Protein AF-A0A0F9JDG8-F1 (afdb_monomer_lite)

Structure (mmCIF, N/CA/C/O backbone):
data_AF-A0A0F9JDG8-F1
#
_entry.id   AF-A0A0F9JDG8-F1
#
loop_
_atom_site.group_PDB
_atom_site.id
_atom_site.type_symbol
_atom_site.label_atom_id
_atom_site.label_alt_id
_atom_site.label_comp_id
_atom_site.label_asym_id
_atom_site.label_entity_id
_atom_site.label_seq_id
_atom_site.pdbx_PDB_ins_code
_atom_site.Cartn_x
_atom_site.Cartn_y
_atom_site.Cartn_z
_atom_site.occupancy
_atom_site.B_iso_or_equiv
_atom_site.auth_seq_id
_atom_site.auth_comp_id
_atom_site.auth_asym_id
_atom_site.auth_atom_id
_atom_site.pdbx_PDB_model_num
ATOM 1 N N . LEU A 1 1 ? 55.319 7.048 -6.635 1.00 38.72 1 LEU A N 1
ATOM 2 C CA . LEU A 1 1 ? 54.615 8.260 -7.109 1.00 38.72 1 LEU A CA 1
ATOM 3 C C . LEU A 1 1 ? 54.621 8.248 -8.635 1.00 38.72 1 LEU A C 1
ATOM 5 O O . LEU A 1 1 ? 55.682 8.456 -9.208 1.00 38.72 1 LEU A O 1
ATOM 9 N N . ASN A 1 2 ? 53.484 7.970 -9.278 1.00 45.09 2 ASN A N 1
ATOM 10 C CA . ASN A 1 2 ? 53.352 8.078 -10.736 1.00 45.09 2 ASN A CA 1
ATOM 11 C C . ASN A 1 2 ? 53.061 9.536 -11.097 1.00 45.09 2 ASN A C 1
ATOM 13 O O . ASN A 1 2 ? 52.032 10.076 -10.696 1.00 45.09 2 ASN A O 1
ATOM 17 N N . LYS A 1 3 ? 53.992 10.179 -11.806 1.00 51.56 3 LYS A N 1
ATOM 18 C CA . LYS A 1 3 ? 53.811 11.526 -12.355 1.00 51.56 3 LYS A CA 1
ATOM 19 C C . LYS A 1 3 ? 52.981 11.417 -13.634 1.00 51.56 3 LYS A C 1
ATOM 21 O O . LYS A 1 3 ? 53.266 10.579 -14.481 1.00 51.56 3 LYS A O 1
ATOM 26 N N . ILE A 1 4 ? 51.934 12.229 -13.733 1.00 58.69 4 ILE A N 1
ATOM 27 C CA . ILE A 1 4 ? 51.092 12.342 -14.922 1.00 58.69 4 ILE A CA 1
ATOM 28 C C . ILE A 1 4 ? 51.803 13.313 -15.871 1.00 58.69 4 ILE A C 1
ATOM 30 O O . ILE A 1 4 ? 51.841 14.511 -15.595 1.00 58.69 4 ILE A O 1
ATOM 34 N N . ASP A 1 5 ? 52.378 12.802 -16.959 1.00 56.59 5 ASP A N 1
ATOM 35 C CA . ASP A 1 5 ? 52.908 13.624 -18.052 1.00 56.59 5 ASP A CA 1
ATOM 36 C C . ASP A 1 5 ? 51.741 14.158 -18.895 1.00 56.59 5 ASP A C 1
ATOM 38 O O . ASP A 1 5 ? 51.275 13.519 -19.836 1.00 56.59 5 ASP A O 1
ATOM 42 N N . LEU A 1 6 ? 51.237 15.340 -18.539 1.00 55.78 6 LEU A N 1
ATOM 43 C CA . LEU A 1 6 ? 50.350 16.125 -19.399 1.00 55.78 6 LEU A CA 1
ATOM 44 C C . LEU A 1 6 ? 51.221 17.052 -20.245 1.00 55.78 6 LEU A C 1
ATOM 46 O O . LEU A 1 6 ? 51.657 18.110 -19.790 1.00 55.78 6 LEU A O 1
ATOM 50 N N . SER A 1 7 ? 51.506 16.636 -21.477 1.00 57.00 7 SER A N 1
ATOM 51 C CA . SER A 1 7 ? 52.213 17.482 -22.434 1.00 57.00 7 SER A CA 1
ATOM 52 C C . SER A 1 7 ? 51.282 18.596 -22.966 1.00 57.00 7 SER A C 1
ATOM 54 O O . SER A 1 7 ? 50.085 18.365 -23.152 1.00 57.00 7 SER A O 1
ATOM 56 N N . PRO A 1 8 ? 51.780 19.824 -23.228 1.00 55.75 8 PRO A N 1
ATOM 57 C CA . PRO A 1 8 ? 50.929 21.005 -23.465 1.00 55.75 8 PRO A CA 1
ATOM 58 C C . PRO A 1 8 ? 50.135 21.005 -24.784 1.00 55.75 8 PRO A C 1
ATOM 60 O O . PRO A 1 8 ? 49.368 21.930 -25.045 1.00 55.75 8 PRO A O 1
ATOM 63 N N . ILE A 1 9 ? 50.341 20.006 -25.645 1.00 55.56 9 ILE A N 1
ATOM 64 C CA . ILE A 1 9 ? 49.844 19.984 -27.028 1.00 55.56 9 ILE A CA 1
ATOM 65 C C . ILE A 1 9 ? 48.376 19.537 -27.102 1.00 55.56 9 ILE A C 1
ATOM 67 O O . ILE A 1 9 ? 47.615 20.070 -27.908 1.00 55.56 9 ILE A O 1
ATOM 71 N N . GLU A 1 10 ? 47.924 18.664 -26.198 1.00 57.56 10 GLU A N 1
ATOM 72 C CA . GLU A 1 10 ? 46.579 18.069 -26.279 1.00 57.56 10 GLU A CA 1
ATOM 73 C C . GLU A 1 10 ? 45.428 19.047 -25.987 1.00 57.56 10 GLU A C 1
ATOM 75 O O . GLU A 1 10 ? 44.275 18.783 -26.334 1.00 57.56 10 GLU A O 1
ATOM 80 N N . ILE A 1 11 ? 45.709 20.183 -25.342 1.00 59.09 11 ILE A N 1
ATOM 81 C CA . ILE A 1 11 ? 44.679 21.178 -25.007 1.00 59.09 11 ILE A CA 1
ATOM 82 C C . ILE A 1 11 ? 44.274 21.969 -26.256 1.00 59.09 11 ILE A C 1
ATOM 84 O O . ILE A 1 11 ? 43.098 22.286 -26.437 1.00 59.09 11 ILE A O 1
ATOM 88 N N . ARG A 1 12 ? 45.231 22.266 -27.144 1.00 58.97 12 ARG A N 1
ATOM 89 C CA . ARG A 1 12 ? 44.990 23.104 -28.326 1.00 58.97 12 ARG A CA 1
ATOM 90 C C . ARG A 1 12 ? 44.107 22.394 -29.349 1.00 58.97 12 ARG A C 1
ATOM 92 O O . ARG A 1 12 ? 43.178 23.007 -29.870 1.00 58.97 12 ARG A O 1
ATOM 99 N N . ASP A 1 13 ? 44.333 21.098 -29.545 1.00 59.88 13 ASP A N 1
ATOM 100 C CA . ASP A 1 13 ? 43.517 20.280 -30.442 1.00 59.88 13 ASP A CA 1
ATOM 101 C C . ASP A 1 13 ? 42.098 20.096 -29.897 1.00 59.88 13 ASP A C 1
ATOM 103 O O . ASP A 1 13 ? 41.136 20.163 -30.655 1.00 59.88 13 ASP A O 1
ATOM 107 N N . LYS A 1 14 ? 41.927 19.969 -28.573 1.00 57.75 14 LYS A N 1
ATOM 108 C CA . LYS A 1 14 ? 40.595 19.872 -27.949 1.00 57.75 14 LYS A CA 1
ATOM 109 C C . LYS A 1 14 ? 39.793 21.176 -28.024 1.00 57.75 14 LYS A C 1
ATOM 111 O O . LYS A 1 14 ? 38.569 21.112 -28.096 1.00 57.75 14 LYS A O 1
ATOM 116 N N . LEU A 1 15 ? 40.447 22.342 -28.051 1.00 59.31 15 LEU A N 1
ATOM 117 C CA . LEU A 1 15 ? 39.780 23.648 -28.182 1.00 59.31 15 LEU A CA 1
ATOM 118 C C . LEU A 1 15 ? 39.191 23.892 -29.584 1.00 59.31 15 LEU A C 1
ATOM 120 O O . LEU A 1 15 ? 38.186 24.589 -29.697 1.00 59.31 15 LEU A O 1
ATOM 124 N N . LEU A 1 16 ? 39.780 23.314 -30.638 1.00 61.16 16 LEU A N 1
ATOM 125 C CA . LEU A 1 16 ? 39.307 23.456 -32.026 1.00 61.16 16 LEU A CA 1
ATOM 126 C C . LEU A 1 16 ? 37.937 22.806 -32.272 1.00 61.16 16 LEU A C 1
ATOM 128 O O . LEU A 1 16 ? 37.205 23.249 -33.154 1.00 61.16 16 LEU A O 1
ATOM 132 N N . TYR A 1 17 ? 37.581 21.790 -31.484 1.00 59.59 17 TYR A N 1
ATOM 133 C CA . TYR A 1 17 ? 36.346 21.017 -31.651 1.00 59.59 17 TYR A CA 1
ATOM 134 C C . TYR A 1 17 ? 35.259 21.354 -30.620 1.00 59.59 17 TYR A C 1
ATOM 136 O O . TYR A 1 17 ? 34.248 20.653 -30.549 1.00 59.59 17 TYR A O 1
ATOM 144 N N . LEU A 1 18 ? 35.434 22.406 -29.812 1.00 61.00 18 LEU A N 1
ATOM 145 C CA . LEU A 1 18 ? 34.397 22.828 -28.871 1.00 61.00 18 LEU A CA 1
ATOM 146 C C . LEU A 1 18 ? 33.305 23.637 -29.593 1.00 61.00 18 LEU A C 1
ATOM 148 O O . LEU A 1 18 ? 33.616 24.628 -30.258 1.00 61.00 18 LEU A O 1
ATOM 152 N N . PRO A 1 19 ? 32.021 23.264 -29.449 1.00 59.22 19 PRO A N 1
ATOM 153 C CA . PRO A 1 19 ? 30.923 24.042 -30.006 1.00 59.22 19 PRO A CA 1
ATOM 154 C C . PRO A 1 19 ? 30.861 25.419 -29.331 1.00 59.22 19 PRO A C 1
ATOM 156 O O . PRO A 1 19 ? 30.968 25.538 -28.108 1.00 59.22 19 PRO A O 1
ATOM 159 N N . LYS A 1 20 ? 30.697 26.481 -30.128 1.00 61.81 20 LYS A N 1
ATOM 160 C CA . LYS A 1 20 ? 30.589 27.851 -29.613 1.00 61.81 20 LYS A CA 1
ATOM 161 C C . LYS A 1 20 ? 29.296 27.988 -28.808 1.00 61.81 20 LYS A C 1
ATOM 163 O O . LYS A 1 20 ? 28.212 27.742 -29.323 1.00 61.81 20 LYS A O 1
ATOM 168 N N . LEU A 1 21 ? 29.405 28.459 -27.567 1.00 57.78 21 LEU A N 1
ATOM 169 C CA . LEU A 1 21 ? 28.283 28.648 -26.632 1.00 57.78 21 LEU A CA 1
ATOM 170 C C . LEU A 1 21 ? 27.231 29.687 -27.088 1.00 57.78 21 LEU A C 1
ATOM 172 O O . LEU A 1 21 ? 26.260 29.925 -26.378 1.00 57.78 21 LEU A O 1
ATOM 176 N N . THR A 1 22 ? 27.420 30.330 -28.243 1.00 52.59 22 THR A N 1
ATOM 177 C CA . THR A 1 22 ? 26.582 31.428 -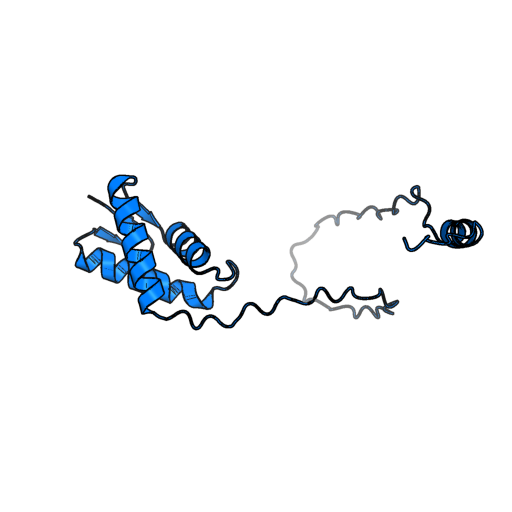28.749 1.00 52.59 22 THR A CA 1
ATOM 178 C C . THR A 1 22 ? 25.582 31.019 -29.831 1.00 52.59 22 THR A C 1
ATOM 180 O O . THR A 1 22 ? 24.842 31.876 -30.311 1.00 52.59 22 THR A O 1
ATOM 183 N N . GLU A 1 23 ? 25.527 29.751 -30.240 1.00 57.62 23 GLU A N 1
ATOM 184 C CA . GLU A 1 23 ? 24.499 29.293 -31.183 1.00 57.62 23 GLU A CA 1
ATOM 185 C C . GLU A 1 23 ? 23.175 29.070 -30.448 1.00 57.62 23 GLU A C 1
ATOM 187 O O . GLU A 1 23 ? 22.841 27.975 -30.001 1.00 57.62 23 GLU A O 1
ATOM 192 N N . ILE A 1 24 ? 22.419 30.157 -30.292 1.00 59.06 24 ILE A N 1
ATOM 193 C CA . ILE A 1 24 ? 21.026 30.100 -29.856 1.00 59.06 24 ILE A CA 1
ATOM 194 C C . ILE A 1 24 ? 20.252 29.417 -30.992 1.00 59.06 24 ILE A C 1
ATOM 196 O O . ILE A 1 24 ? 20.218 29.964 -32.100 1.00 59.06 24 ILE A O 1
ATOM 200 N N . PRO A 1 25 ? 19.642 28.239 -30.772 1.00 52.53 25 PRO A N 1
ATOM 201 C CA . PRO A 1 25 ? 18.875 27.582 -31.816 1.00 52.53 25 PRO A CA 1
ATOM 202 C C . PRO A 1 25 ? 17.745 28.515 -32.253 1.00 52.53 25 PRO A C 1
ATOM 204 O O . PRO A 1 25 ? 16.952 28.983 -31.433 1.00 52.53 25 PRO A O 1
ATOM 207 N N . ILE A 1 26 ? 17.682 28.810 -33.553 1.00 58.06 26 ILE A N 1
ATOM 208 C CA . ILE A 1 26 ? 16.582 29.568 -34.146 1.00 58.06 26 ILE A CA 1
ATOM 209 C C . ILE A 1 26 ? 15.341 28.685 -34.031 1.00 58.06 26 ILE A C 1
ATOM 211 O O . ILE A 1 26 ? 15.137 27.772 -34.828 1.00 58.06 26 ILE A O 1
ATOM 215 N N . ILE A 1 27 ? 14.529 28.932 -33.005 1.00 57.41 27 ILE A N 1
ATOM 216 C CA . ILE A 1 27 ? 13.227 28.291 -32.833 1.00 57.41 27 ILE A CA 1
ATOM 217 C C . ILE A 1 27 ? 12.330 28.844 -33.950 1.00 57.41 27 ILE A C 1
ATOM 219 O O . ILE A 1 27 ? 12.054 30.050 -33.957 1.00 57.41 27 ILE A O 1
ATOM 223 N N . PRO A 1 28 ? 11.882 28.032 -34.924 1.00 55.66 28 PRO A N 1
ATOM 224 C CA . PRO A 1 28 ? 10.972 28.525 -35.944 1.00 55.66 28 PRO A CA 1
ATOM 225 C C . PRO A 1 28 ? 9.671 28.953 -35.260 1.00 55.66 28 PRO A C 1
ATOM 227 O O . PRO A 1 28 ? 9.054 28.169 -34.539 1.00 55.66 28 PRO A O 1
ATOM 230 N N . LYS A 1 29 ? 9.257 30.211 -35.464 1.00 53.47 29 LYS A N 1
ATOM 231 C CA . LYS A 1 29 ? 7.957 30.704 -34.994 1.00 53.47 29 LYS A CA 1
ATOM 232 C C . LYS A 1 29 ? 6.868 29.835 -35.617 1.00 53.47 29 LYS A C 1
ATOM 234 O O . LYS A 1 29 ? 6.604 29.929 -36.816 1.00 53.47 29 LYS A O 1
ATOM 239 N N . THR A 1 30 ? 6.242 28.992 -34.808 1.00 53.53 30 THR A N 1
ATOM 240 C CA . THR A 1 30 ? 5.043 28.252 -35.182 1.00 53.53 30 THR A CA 1
ATOM 241 C C . THR A 1 30 ? 3.955 29.265 -35.517 1.00 53.53 30 THR A C 1
ATOM 243 O O . THR A 1 30 ? 3.479 30.000 -34.654 1.00 53.53 30 THR A O 1
ATOM 246 N N . LYS A 1 31 ? 3.565 29.345 -36.794 1.00 57.06 31 LYS A N 1
ATOM 247 C CA . LYS A 1 31 ? 2.318 30.017 -37.164 1.00 57.06 31 LYS A CA 1
ATOM 248 C C . LYS A 1 31 ? 1.194 29.217 -36.513 1.00 57.06 31 LYS A C 1
ATOM 250 O O . LYS A 1 31 ? 0.989 28.060 -36.871 1.00 57.06 31 LYS A O 1
ATOM 255 N N . HIS A 1 32 ? 0.515 29.803 -35.532 1.00 49.78 32 HIS A N 1
ATOM 256 C CA . HIS A 1 32 ? -0.697 29.209 -34.983 1.00 49.78 32 HIS A CA 1
ATOM 257 C C . HIS A 1 32 ? -1.706 29.037 -36.127 1.00 49.78 32 HIS A C 1
ATOM 259 O O . HIS A 1 32 ? -1.970 30.017 -36.832 1.00 49.78 32 HIS A O 1
ATOM 265 N N . PRO A 1 33 ? -2.241 27.829 -36.364 1.00 50.06 33 PRO A N 1
ATOM 266 C CA . PRO A 1 33 ? -3.287 27.664 -37.355 1.00 50.06 33 PRO A CA 1
ATOM 267 C C . PRO A 1 33 ? -4.543 28.372 -36.845 1.00 50.06 33 PRO A C 1
ATOM 269 O O . PRO A 1 33 ? -4.979 28.161 -35.713 1.00 50.06 33 PRO A O 1
ATOM 272 N N . VAL A 1 34 ? -5.108 29.240 -37.680 1.00 49.19 34 VAL A N 1
ATOM 273 C CA . VAL A 1 34 ? -6.445 29.787 -37.458 1.00 49.19 34 VAL A CA 1
ATOM 274 C C . VAL A 1 34 ? -7.410 28.619 -37.646 1.00 49.19 34 VAL A C 1
ATOM 276 O O . VAL A 1 34 ? -7.489 28.056 -38.734 1.00 49.19 34 VAL A O 1
ATOM 279 N N . ILE A 1 35 ? -8.080 28.203 -36.571 1.00 53.59 35 ILE A N 1
ATOM 280 C CA . ILE A 1 35 ? -9.086 27.140 -36.624 1.00 53.59 35 ILE A CA 1
ATOM 281 C C . ILE A 1 35 ? -10.344 27.749 -37.240 1.00 53.59 35 ILE A C 1
ATOM 283 O O . ILE A 1 35 ? -11.162 28.350 -36.547 1.00 53.59 35 ILE A O 1
ATOM 287 N N . THR A 1 36 ? -10.475 27.618 -38.552 1.00 47.84 36 THR A N 1
ATOM 288 C CA . THR A 1 36 ? -11.746 27.774 -39.256 1.00 47.84 36 THR A CA 1
ATOM 289 C C . THR A 1 36 ? -12.142 26.403 -39.775 1.00 47.84 36 THR A C 1
ATOM 291 O O . THR A 1 36 ? -11.374 25.775 -40.498 1.00 47.84 36 THR A O 1
ATOM 294 N N . ASP A 1 37 ? -13.339 25.989 -39.371 1.00 47.22 37 ASP A N 1
ATOM 295 C CA . ASP A 1 37 ? -14.119 24.841 -39.840 1.00 47.22 37 ASP A CA 1
ATOM 296 C C . ASP A 1 37 ? -13.980 23.512 -39.073 1.00 47.22 37 ASP A C 1
ATOM 298 O O . ASP A 1 37 ? -12.948 22.844 -39.021 1.00 47.22 37 ASP A O 1
ATOM 302 N N . TYR A 1 38 ? -15.118 23.119 -38.487 1.00 50.09 38 TYR A N 1
ATOM 303 C CA . TYR A 1 38 ? -15.404 21.792 -37.953 1.00 50.09 38 TYR A CA 1
ATOM 304 C C . TYR A 1 38 ? -15.656 20.833 -39.123 1.00 50.09 38 TYR A C 1
ATOM 306 O O . TYR A 1 38 ? -16.756 20.772 -39.667 1.00 50.09 38 TYR A O 1
ATOM 314 N N . GLY A 1 39 ? -14.641 20.060 -39.496 1.00 42.19 39 GLY A N 1
ATOM 315 C CA . GLY A 1 39 ? -14.764 19.007 -40.501 1.00 42.19 39 GLY A CA 1
ATOM 316 C C . GLY A 1 39 ? -13.665 17.971 -40.320 1.00 42.19 39 GLY A C 1
ATOM 317 O O . GLY A 1 39 ? -12.499 18.243 -40.584 1.00 42.19 39 GLY A O 1
ATOM 318 N N . GLY A 1 40 ? -14.024 16.789 -39.817 1.00 51.12 40 GLY A N 1
ATOM 319 C CA . GLY A 1 40 ? -13.080 15.693 -39.613 1.00 51.12 40 GLY A CA 1
ATOM 320 C C . GLY A 1 40 ? -12.507 15.185 -40.934 1.00 51.12 40 GLY A C 1
ATOM 321 O O . GLY A 1 40 ? -13.260 14.916 -41.867 1.00 51.12 40 GLY A O 1
ATOM 322 N N . ILE A 1 41 ? -11.185 15.005 -41.001 1.00 48.03 41 ILE A N 1
ATOM 323 C CA . ILE A 1 41 ? -10.523 14.324 -42.118 1.00 48.03 41 ILE A CA 1
ATOM 324 C C . ILE A 1 41 ? -9.380 13.453 -41.582 1.00 48.03 41 ILE A C 1
ATOM 326 O O . ILE A 1 41 ? -8.605 13.847 -40.713 1.00 48.03 41 ILE A O 1
ATOM 330 N N . LYS A 1 42 ? -9.362 12.222 -42.096 1.00 47.81 42 LYS A N 1
ATOM 331 C CA . LYS A 1 42 ? -8.442 11.114 -41.829 1.00 47.81 42 LYS A CA 1
ATOM 332 C C . LYS A 1 42 ? -6.982 11.576 -41.872 1.00 47.81 42 LYS A C 1
ATOM 334 O O . LYS A 1 42 ? -6.576 12.251 -42.810 1.00 47.81 42 LYS A O 1
ATOM 339 N N . GLY A 1 43 ? -6.202 11.164 -40.873 1.00 42.91 43 GLY A N 1
ATOM 340 C CA . GLY A 1 43 ? -4.774 11.453 -40.790 1.00 42.91 43 GLY A CA 1
ATOM 341 C C . GLY A 1 43 ? -3.989 10.791 -41.922 1.00 42.91 43 GLY A C 1
ATOM 342 O O . GLY A 1 43 ? -3.723 9.591 -41.882 1.00 42.91 43 GLY A O 1
ATOM 343 N N . GLU A 1 44 ? -3.589 11.584 -42.911 1.00 43.78 44 GLU A N 1
ATOM 344 C CA . GLU A 1 44 ? -2.475 11.259 -43.796 1.00 43.78 44 GLU A CA 1
ATOM 345 C C . GLU A 1 44 ? -1.173 11.380 -42.998 1.00 43.78 44 GLU A C 1
ATOM 347 O O . GLU A 1 44 ? -0.809 12.445 -42.501 1.00 43.78 44 GLU A O 1
ATOM 352 N N . THR A 1 45 ? -0.477 10.258 -42.831 1.00 48.88 45 THR A N 1
ATOM 353 C CA . THR A 1 45 ? 0.846 10.221 -42.208 1.00 48.88 45 THR A CA 1
ATOM 354 C C . THR A 1 45 ? 1.901 10.484 -43.273 1.00 48.88 45 THR A C 1
ATOM 356 O O . THR A 1 45 ? 2.261 9.609 -44.061 1.00 48.88 45 THR A O 1
ATOM 359 N N . THR A 1 46 ? 2.421 11.708 -43.303 1.00 44.22 46 THR A N 1
ATOM 360 C CA . THR A 1 46 ? 3.571 12.062 -44.137 1.00 44.22 46 THR A CA 1
ATOM 361 C C . THR A 1 46 ? 4.805 11.316 -43.625 1.00 44.22 46 THR A C 1
ATOM 363 O O . THR A 1 46 ? 5.252 11.526 -42.497 1.00 44.22 46 THR A O 1
ATOM 366 N N . LYS A 1 47 ? 5.366 10.422 -44.447 1.00 47.72 47 LYS A N 1
ATOM 367 C CA . LYS A 1 47 ? 6.633 9.735 -44.162 1.00 47.72 47 LYS A CA 1
ATOM 368 C C . LYS A 1 47 ? 7.773 10.753 -44.161 1.00 47.72 47 LYS A C 1
ATOM 370 O O . LYS A 1 47 ? 8.154 11.262 -45.212 1.00 47.72 47 LYS A O 1
ATOM 375 N N . ILE A 1 48 ? 8.328 11.031 -42.986 1.00 46.94 48 ILE A N 1
ATOM 376 C CA . ILE A 1 48 ? 9.562 11.805 -42.841 1.00 46.94 48 ILE A CA 1
ATOM 377 C C . ILE A 1 48 ? 10.733 10.827 -43.002 1.00 46.94 48 ILE A C 1
ATOM 379 O O . ILE A 1 48 ? 10.949 9.964 -42.154 1.00 46.94 48 ILE A O 1
ATOM 383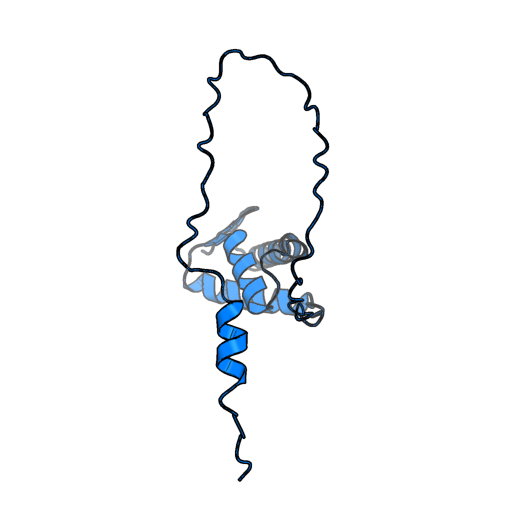 N N . ASN A 1 49 ? 11.480 10.952 -44.101 1.00 47.66 49 ASN A N 1
ATOM 384 C CA . ASN A 1 49 ? 12.789 10.318 -44.255 1.00 47.66 49 ASN A CA 1
ATOM 385 C C . ASN A 1 49 ? 13.798 11.082 -43.394 1.00 47.66 49 ASN A C 1
ATOM 387 O O . ASN A 1 49 ? 14.392 12.065 -43.834 1.00 47.66 49 ASN A O 1
ATOM 391 N N . THR A 1 50 ? 13.975 10.647 -42.151 1.00 46.84 50 THR A N 1
ATOM 392 C CA . THR A 1 50 ? 15.028 11.167 -41.282 1.00 46.84 50 THR A CA 1
ATOM 393 C C . THR A 1 50 ? 16.326 10.430 -41.599 1.00 46.84 50 THR A C 1
ATOM 395 O O . THR A 1 50 ? 16.506 9.278 -41.208 1.00 46.84 50 THR A O 1
ATOM 398 N N . THR A 1 51 ? 17.249 11.078 -42.306 1.00 47.69 51 THR A N 1
ATOM 399 C CA . THR A 1 51 ? 18.650 10.647 -42.370 1.00 47.69 51 THR A CA 1
ATOM 400 C C . THR A 1 51 ? 19.253 10.894 -40.988 1.00 47.69 51 THR A C 1
ATOM 402 O O . THR A 1 51 ? 19.512 12.031 -40.601 1.00 47.69 51 THR A O 1
ATOM 405 N N . ILE A 1 52 ? 19.371 9.837 -40.184 1.00 4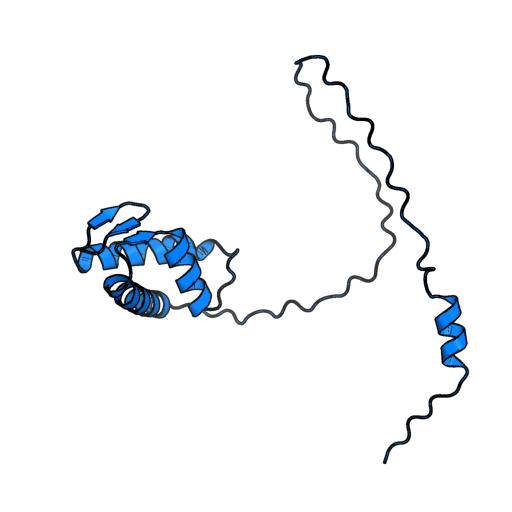5.50 52 ILE A N 1
ATOM 406 C CA . ILE A 1 52 ? 19.826 9.929 -38.796 1.00 45.50 52 ILE A CA 1
ATOM 407 C C . ILE A 1 52 ? 21.355 10.021 -38.799 1.00 45.50 52 ILE A C 1
ATOM 409 O O . ILE A 1 52 ? 22.043 9.013 -38.947 1.00 45.50 52 ILE A O 1
ATOM 413 N N . THR A 1 53 ? 21.895 11.224 -38.612 1.00 45.22 53 THR A N 1
ATOM 414 C CA . THR A 1 53 ? 23.288 11.397 -38.188 1.00 45.22 53 THR A CA 1
ATOM 415 C C . THR A 1 53 ? 23.430 10.765 -36.803 1.00 45.22 53 THR A C 1
ATOM 417 O O . THR A 1 53 ? 22.770 11.171 -35.845 1.00 45.22 53 THR A O 1
ATOM 420 N N . SER A 1 54 ? 24.237 9.710 -36.713 1.00 45.47 54 SER A N 1
ATOM 421 C CA . SER A 1 54 ? 24.419 8.887 -35.520 1.00 45.47 54 SER A CA 1
ATOM 422 C C . SER A 1 54 ? 25.065 9.681 -34.383 1.00 45.47 54 SER A C 1
ATOM 424 O O . SER A 1 54 ? 26.284 9.843 -34.328 1.00 45.47 54 SER A O 1
ATOM 426 N N . ILE A 1 55 ? 24.245 10.147 -33.446 1.00 52.81 55 ILE A N 1
ATOM 427 C CA . ILE A 1 55 ? 24.697 10.594 -32.127 1.00 52.81 55 ILE A CA 1
ATOM 428 C C . ILE A 1 55 ? 25.195 9.342 -31.385 1.00 52.81 55 ILE A C 1
ATOM 430 O O . ILE A 1 55 ? 24.454 8.351 -31.345 1.00 52.81 55 ILE A O 1
ATOM 434 N N . PRO A 1 56 ? 26.409 9.327 -30.801 1.00 45.19 56 PRO A N 1
ATOM 435 C CA . PRO A 1 56 ? 26.856 8.199 -29.998 1.00 45.19 56 PRO A CA 1
ATOM 436 C C . PRO A 1 56 ? 25.920 8.068 -28.796 1.00 45.19 56 PRO A C 1
ATOM 438 O O . PRO A 1 56 ? 25.929 8.866 -27.859 1.00 45.19 56 PRO A O 1
ATOM 441 N N . LYS A 1 57 ? 25.050 7.061 -28.872 1.00 48.19 57 LYS A N 1
ATOM 442 C CA . LYS A 1 57 ? 24.110 6.683 -27.828 1.00 48.19 57 LYS A CA 1
ATOM 443 C C . LYS A 1 57 ? 24.950 6.279 -26.625 1.00 48.19 57 LYS A C 1
ATOM 445 O O . LYS A 1 57 ? 25.540 5.202 -26.620 1.00 48.19 57 LYS A O 1
ATOM 450 N N . ILE A 1 58 ? 25.041 7.154 -25.627 1.00 45.84 58 ILE A N 1
ATOM 451 C CA . ILE A 1 58 ? 25.590 6.789 -24.325 1.00 45.84 58 ILE A CA 1
ATOM 452 C C . ILE A 1 58 ? 24.699 5.655 -23.832 1.00 45.84 58 ILE A C 1
ATOM 454 O O . ILE A 1 58 ? 23.545 5.866 -23.452 1.00 45.84 58 ILE A O 1
ATOM 458 N N . VAL A 1 59 ? 25.210 4.430 -23.924 1.00 47.78 59 VAL A N 1
ATOM 459 C CA . VAL A 1 59 ? 24.587 3.254 -23.335 1.00 47.78 59 VAL A CA 1
ATOM 460 C C . VAL A 1 59 ? 24.746 3.439 -21.836 1.00 47.78 59 VAL A C 1
ATOM 462 O O . VAL A 1 59 ? 25.706 2.974 -21.225 1.00 47.78 59 VAL A O 1
ATOM 465 N N . VAL A 1 60 ? 23.818 4.184 -21.236 1.00 49.09 60 VAL A N 1
ATOM 466 C CA . VAL A 1 60 ? 23.576 4.094 -19.805 1.00 49.09 60 VAL A CA 1
ATOM 467 C C . VAL A 1 60 ? 23.212 2.634 -19.601 1.00 49.09 60 VAL A C 1
ATOM 469 O O . VAL A 1 60 ? 22.114 2.216 -19.971 1.00 49.09 60 VAL A O 1
ATOM 472 N N . LYS A 1 61 ? 24.172 1.835 -19.119 1.00 43.22 61 LYS A N 1
ATOM 473 C CA . LYS A 1 61 ? 23.914 0.472 -18.665 1.00 43.22 61 LYS A CA 1
ATOM 474 C C . LYS A 1 61 ? 22.764 0.588 -17.680 1.00 43.22 61 LYS A C 1
ATOM 476 O O . LYS A 1 61 ? 22.943 1.062 -16.558 1.00 43.22 61 LYS A O 1
ATOM 481 N N . LYS A 1 62 ? 21.568 0.226 -18.143 1.00 52.91 62 LYS A N 1
ATOM 482 C CA . LYS A 1 62 ? 20.396 0.046 -17.306 1.00 52.91 62 LYS A CA 1
ATOM 483 C C . LYS A 1 62 ? 20.873 -0.971 -16.278 1.00 52.91 62 LYS A C 1
ATOM 485 O O . LYS A 1 62 ? 21.203 -2.089 -16.657 1.00 52.91 62 LYS A O 1
ATOM 490 N N . LYS A 1 63 ? 21.064 -0.549 -15.023 1.00 46.28 63 LYS A N 1
ATOM 491 C CA . LYS A 1 63 ? 21.287 -1.500 -13.938 1.00 46.28 63 LYS A CA 1
ATOM 492 C C . LYS A 1 63 ? 20.067 -2.402 -13.993 1.00 46.28 63 LYS A C 1
ATOM 494 O O . LYS A 1 63 ? 18.969 -1.943 -13.681 1.00 46.28 63 LYS A O 1
ATOM 499 N N . GLU A 1 64 ? 20.249 -3.616 -14.496 1.00 52.22 64 GLU A N 1
ATOM 500 C CA . GLU A 1 64 ? 19.293 -4.689 -14.308 1.00 52.22 64 GLU A CA 1
ATOM 501 C C . GLU A 1 64 ? 19.194 -4.825 -12.797 1.00 52.22 64 GLU A C 1
ATOM 503 O O . GLU A 1 64 ? 20.098 -5.322 -12.124 1.00 52.22 64 GLU A O 1
ATOM 508 N N . LYS A 1 65 ? 18.156 -4.191 -12.241 1.00 53.41 65 LYS A N 1
ATOM 509 C CA . LYS A 1 65 ? 17.749 -4.452 -10.875 1.00 53.41 65 LYS A CA 1
ATOM 510 C C . LYS A 1 65 ? 17.519 -5.950 -10.859 1.00 53.41 65 LYS A C 1
ATOM 512 O O . LYS A 1 65 ? 16.778 -6.440 -11.711 1.00 53.41 65 LYS A O 1
ATOM 517 N N . ALA A 1 66 ? 18.222 -6.639 -9.963 1.00 45.53 66 ALA A N 1
ATOM 518 C CA . ALA A 1 66 ? 18.003 -8.051 -9.718 1.00 45.53 66 ALA A CA 1
ATOM 519 C C . ALA A 1 66 ? 16.493 -8.290 -9.726 1.00 45.53 66 ALA A C 1
ATOM 521 O O . ALA A 1 66 ? 15.759 -7.502 -9.120 1.00 45.53 66 ALA A O 1
ATOM 522 N N . SER A 1 67 ? 16.045 -9.297 -10.474 1.00 46.31 67 SER A N 1
ATOM 523 C CA . SER A 1 67 ? 14.675 -9.780 -10.384 1.00 46.31 67 SER A CA 1
ATOM 524 C C . SER A 1 67 ? 14.480 -10.232 -8.945 1.00 46.31 67 SER A C 1
ATOM 526 O O . SER A 1 67 ? 14.814 -11.353 -8.580 1.00 46.31 67 SER A O 1
ATOM 528 N N . ILE A 1 68 ? 14.058 -9.301 -8.095 1.00 54.91 68 ILE A N 1
ATOM 529 C CA . ILE A 1 68 ? 13.550 -9.604 -6.776 1.00 54.91 68 ILE A CA 1
ATOM 530 C C . ILE A 1 68 ? 12.254 -10.318 -7.118 1.00 54.91 68 ILE A C 1
ATOM 532 O O . ILE A 1 68 ? 11.302 -9.686 -7.574 1.00 54.91 68 ILE A O 1
ATOM 536 N N . GLU A 1 69 ? 12.253 -11.642 -7.019 1.00 58.72 69 GLU A N 1
ATOM 537 C CA . GLU A 1 69 ? 11.008 -12.372 -6.851 1.00 58.72 69 GLU A CA 1
ATOM 538 C C . GLU A 1 69 ? 10.399 -11.823 -5.566 1.00 58.72 69 GLU A C 1
ATOM 540 O O . GLU A 1 69 ? 10.782 -12.181 -4.453 1.00 58.72 69 GLU A O 1
ATOM 545 N N . VAL A 1 70 ? 9.545 -10.819 -5.730 1.00 61.72 70 VAL A N 1
ATOM 546 C CA . VAL A 1 70 ? 8.803 -10.221 -4.637 1.00 61.72 70 VAL A CA 1
ATOM 547 C C . VAL A 1 70 ? 7.826 -11.298 -4.195 1.00 61.72 70 VAL A C 1
ATOM 549 O O . VAL A 1 70 ? 6.785 -11.506 -4.814 1.00 61.72 70 VAL A O 1
ATOM 552 N N . GLY A 1 71 ? 8.200 -12.039 -3.156 1.00 74.75 71 GLY A N 1
ATOM 553 C CA . GLY A 1 71 ? 7.312 -13.018 -2.551 1.00 74.75 71 GLY A CA 1
ATOM 554 C C . GLY A 1 71 ? 6.072 -12.310 -2.011 1.00 74.75 71 GLY A C 1
ATOM 555 O O . GLY A 1 71 ? 6.185 -11.268 -1.361 1.00 74.75 71 GLY A O 1
ATOM 556 N N . LEU A 1 72 ? 4.888 -12.881 -2.247 1.00 79.25 72 LEU A N 1
ATOM 557 C CA . LEU A 1 72 ? 3.617 -12.366 -1.718 1.00 79.25 72 LEU A CA 1
ATOM 558 C C . LEU A 1 72 ? 3.682 -12.125 -0.200 1.00 79.25 72 LEU A C 1
ATOM 560 O O . LEU A 1 72 ? 3.133 -11.147 0.298 1.00 79.25 72 LEU A O 1
ATOM 564 N N . GLU A 1 73 ? 4.425 -12.963 0.522 1.00 85.56 73 GLU A N 1
ATOM 565 C CA . GLU A 1 73 ? 4.669 -12.830 1.961 1.00 85.56 73 GLU A CA 1
ATOM 566 C C . GLU A 1 73 ? 5.316 -11.488 2.338 1.00 85.56 73 GLU A C 1
ATOM 568 O O . GLU A 1 73 ? 4.911 -10.869 3.320 1.00 85.56 73 GLU A O 1
ATOM 573 N N . GLN A 1 74 ? 6.266 -10.992 1.535 1.00 87.25 74 GLN A N 1
ATOM 574 C CA . GLN A 1 74 ? 6.921 -9.701 1.777 1.00 87.25 74 GLN A CA 1
ATOM 575 C C . GLN A 1 74 ? 5.968 -8.529 1.528 1.00 87.25 74 GLN A C 1
ATOM 577 O O . GLN A 1 74 ? 5.997 -7.536 2.254 1.00 87.25 74 GLN A O 1
ATOM 582 N N . ILE A 1 75 ? 5.101 -8.638 0.515 1.00 88.50 75 ILE A N 1
ATOM 583 C CA . ILE A 1 75 ? 4.057 -7.636 0.258 1.00 88.50 75 ILE A CA 1
ATOM 584 C C . ILE A 1 75 ? 3.111 -7.571 1.457 1.00 88.50 75 ILE A C 1
ATOM 586 O O . ILE A 1 75 ? 2.818 -6.479 1.946 1.00 88.50 75 ILE A O 1
ATOM 590 N N . ILE A 1 76 ? 2.667 -8.733 1.945 1.00 90.38 76 ILE A N 1
ATOM 591 C CA . ILE A 1 76 ? 1.748 -8.831 3.080 1.00 90.38 76 ILE A CA 1
ATOM 592 C C . ILE A 1 76 ? 2.386 -8.252 4.344 1.00 90.38 76 ILE A C 1
ATOM 594 O O . ILE A 1 76 ? 1.759 -7.421 4.999 1.00 90.38 76 ILE A O 1
ATOM 598 N N . SER A 1 77 ? 3.633 -8.613 4.664 1.00 91.69 77 SER A N 1
ATOM 599 C CA . SER A 1 77 ? 4.306 -8.097 5.863 1.00 91.69 77 SER A CA 1
ATOM 600 C C . SER A 1 77 ? 4.451 -6.574 5.819 1.00 91.69 77 SER A C 1
ATOM 602 O O . SER A 1 77 ? 4.142 -5.876 6.784 1.00 91.69 77 SER A O 1
ATOM 604 N N . ILE A 1 78 ? 4.847 -6.034 4.664 1.00 93.25 78 ILE A N 1
ATOM 605 C CA . ILE A 1 78 ? 5.004 -4.590 4.468 1.00 93.25 78 ILE A CA 1
ATOM 606 C C . ILE A 1 78 ? 3.664 -3.856 4.569 1.00 93.25 78 ILE A C 1
ATOM 608 O O . ILE A 1 78 ? 3.608 -2.756 5.129 1.00 93.25 78 ILE A O 1
ATOM 612 N N . LEU A 1 79 ? 2.599 -4.442 4.020 1.00 93.06 79 LEU A N 1
ATOM 613 C CA . LEU A 1 79 ? 1.245 -3.907 4.112 1.00 93.06 79 LEU A CA 1
ATOM 614 C C . LEU A 1 79 ? 0.748 -3.875 5.556 1.00 93.06 79 LEU A C 1
ATOM 616 O O . LEU A 1 79 ? 0.223 -2.843 5.970 1.00 93.06 79 LEU A O 1
ATOM 620 N N . GLN A 1 80 ? 0.960 -4.942 6.329 1.00 92.38 80 GLN A N 1
ATOM 621 C CA . GLN A 1 80 ? 0.597 -4.983 7.748 1.00 92.38 80 GLN A CA 1
ATOM 622 C C . GLN A 1 80 ? 1.303 -3.879 8.537 1.00 92.38 80 GLN A C 1
ATOM 624 O O . GLN A 1 80 ? 0.654 -3.129 9.267 1.00 92.38 80 GLN A O 1
ATOM 629 N N . ASP A 1 81 ? 2.616 -3.728 8.353 1.00 93.12 81 ASP A N 1
ATOM 630 C CA . ASP A 1 81 ? 3.386 -2.676 9.022 1.00 93.12 81 ASP A CA 1
ATOM 631 C C . ASP A 1 81 ? 2.887 -1.281 8.631 1.00 93.12 81 ASP A C 1
ATOM 633 O O . ASP A 1 81 ? 2.727 -0.403 9.481 1.00 93.12 81 ASP A O 1
ATOM 637 N N . TYR A 1 82 ? 2.605 -1.074 7.343 1.00 92.88 82 TYR A N 1
ATOM 638 C CA . TYR A 1 82 ? 2.069 0.188 6.841 1.00 92.88 82 TYR A CA 1
ATOM 639 C C . TYR A 1 82 ? 0.679 0.499 7.412 1.00 92.88 82 TYR A C 1
ATOM 641 O O . TYR A 1 82 ? 0.429 1.629 7.835 1.00 92.88 82 TYR A O 1
ATOM 649 N N . MET A 1 83 ? -0.227 -0.480 7.449 1.00 90.62 83 MET A N 1
ATOM 650 C CA . MET A 1 83 ? -1.577 -0.296 7.985 1.00 90.62 83 MET A CA 1
ATOM 651 C C . MET A 1 83 ? -1.549 -0.014 9.486 1.00 90.62 83 MET A C 1
ATOM 653 O O . MET A 1 83 ? -2.215 0.923 9.915 1.00 90.62 83 MET A O 1
ATOM 657 N N . LYS A 1 84 ? -0.712 -0.715 10.262 1.00 90.50 84 LYS A N 1
ATOM 658 C CA . LYS A 1 84 ? -0.515 -0.439 11.696 1.00 90.50 84 LYS A CA 1
ATOM 659 C C . LYS A 1 84 ? 0.019 0.970 11.952 1.00 90.50 84 LYS A C 1
ATOM 661 O O . LYS A 1 84 ? -0.465 1.666 12.842 1.00 90.50 84 LYS A O 1
ATOM 666 N N . GLU A 1 85 ? 0.994 1.418 11.162 1.00 91.00 85 GLU A N 1
ATOM 667 C CA . GLU A 1 85 ? 1.531 2.781 11.260 1.00 91.00 85 GLU A CA 1
ATOM 668 C C . GLU A 1 85 ? 0.449 3.834 10.954 1.00 91.00 85 GLU A C 1
ATOM 670 O O . GLU A 1 85 ? 0.342 4.865 11.631 1.00 91.00 85 GLU A O 1
ATOM 675 N N . LYS A 1 86 ? -0.377 3.579 9.932 1.00 90.31 86 LYS A N 1
ATOM 676 C CA . LYS A 1 86 ? -1.414 4.518 9.493 1.00 90.31 86 LYS A CA 1
ATOM 677 C C . LYS A 1 86 ? -2.659 4.506 10.362 1.00 90.31 86 LYS A C 1
ATOM 679 O O . LYS A 1 86 ? -3.203 5.585 10.560 1.00 90.31 86 LYS A O 1
ATOM 684 N N . ALA A 1 87 ? -3.039 3.379 10.951 1.00 85.88 87 ALA A N 1
ATOM 685 C CA . ALA A 1 87 ? -4.151 3.305 11.894 1.00 85.88 87 ALA A CA 1
ATOM 686 C C . ALA A 1 87 ? -3.966 4.267 13.083 1.00 85.88 87 ALA A C 1
ATOM 688 O O . ALA A 1 87 ? -4.928 4.865 13.548 1.00 85.88 87 ALA A O 1
ATOM 689 N N . ASN A 1 88 ? -2.722 4.492 13.522 1.00 86.06 88 ASN A N 1
ATOM 690 C CA . ASN A 1 88 ? -2.421 5.418 14.619 1.00 86.06 88 ASN A CA 1
ATOM 691 C C . ASN A 1 88 ? -2.402 6.901 14.207 1.00 86.06 88 ASN A C 1
ATOM 693 O O . ASN A 1 88 ? -2.489 7.775 15.066 1.00 86.06 88 ASN A O 1
ATOM 697 N N . SER A 1 89 ? -2.206 7.205 12.921 1.00 86.44 89 SER A N 1
ATOM 698 C CA . SER A 1 89 ? -1.866 8.560 12.454 1.00 86.44 89 SER A CA 1
ATOM 699 C C . SER A 1 89 ? -2.857 9.158 11.459 1.00 86.44 89 SER A C 1
ATOM 701 O O . SER A 1 89 ? -2.880 10.375 11.273 1.00 86.44 89 SER A O 1
ATOM 703 N N . VAL A 1 90 ? -3.671 8.336 10.799 1.00 85.12 90 VAL A N 1
ATOM 704 C CA . VAL A 1 90 ? -4.570 8.753 9.723 1.00 85.12 90 VAL A CA 1
ATOM 705 C C . VAL A 1 90 ? -5.904 8.030 9.866 1.00 85.12 90 VAL A C 1
ATOM 707 O O . VAL A 1 90 ? -5.955 6.861 10.215 1.00 85.12 90 VAL A O 1
ATOM 710 N N . SER A 1 91 ? -6.998 8.701 9.513 1.00 85.94 91 SER A N 1
ATOM 711 C CA . SER A 1 91 ? -8.342 8.108 9.517 1.00 85.94 91 SER A CA 1
ATOM 712 C C . SER A 1 91 ? -8.633 7.196 8.321 1.00 85.94 91 SER A C 1
ATOM 714 O O . SER A 1 91 ? -9.649 6.508 8.295 1.00 85.94 91 SER A O 1
ATOM 716 N N . LYS A 1 92 ? -7.794 7.212 7.277 1.00 91.69 92 LYS A N 1
ATOM 717 C CA . LYS A 1 92 ? -7.985 6.400 6.069 1.00 91.69 92 LYS A CA 1
ATOM 718 C C . LYS A 1 92 ? -6.710 6.228 5.253 1.00 91.69 92 LYS A C 1
ATOM 720 O O . LYS A 1 92 ? -5.870 7.124 5.204 1.00 91.69 92 LYS A O 1
ATOM 725 N N . ILE A 1 93 ? -6.633 5.132 4.508 1.00 93.56 93 ILE A N 1
ATOM 726 C CA . ILE A 1 93 ? -5.637 4.906 3.451 1.00 93.56 93 ILE A CA 1
ATOM 727 C C . ILE A 1 93 ? -6.324 4.781 2.095 1.00 93.56 93 ILE A C 1
ATOM 729 O O . ILE A 1 93 ? -7.453 4.303 1.993 1.00 93.56 93 ILE A O 1
ATOM 733 N N . THR A 1 94 ? -5.647 5.228 1.042 1.00 94.50 94 THR A N 1
ATOM 734 C CA . THR A 1 94 ? -6.149 5.183 -0.336 1.00 94.50 94 THR A CA 1
ATOM 735 C C . THR A 1 94 ? -5.231 4.352 -1.214 1.00 94.50 94 THR A C 1
ATOM 737 O O . THR A 1 94 ? -4.034 4.258 -0.944 1.00 94.50 94 THR A O 1
ATOM 740 N N . PHE A 1 95 ? -5.789 3.828 -2.308 1.00 93.19 95 PHE A N 1
ATOM 741 C CA . PHE A 1 95 ? -5.061 3.056 -3.317 1.00 93.19 95 PHE A CA 1
ATOM 742 C C . PHE A 1 95 ? -3.694 3.669 -3.656 1.00 93.19 95 PHE A C 1
ATOM 744 O O . PHE A 1 95 ? -2.656 3.070 -3.402 1.00 93.19 95 PHE A O 1
ATOM 751 N N . ALA A 1 96 ? -3.670 4.912 -4.144 1.00 92.19 96 ALA A N 1
ATOM 752 C CA . ALA A 1 96 ? -2.443 5.537 -4.634 1.00 92.19 96 ALA A CA 1
ATOM 753 C C . ALA A 1 96 ? -1.338 5.643 -3.5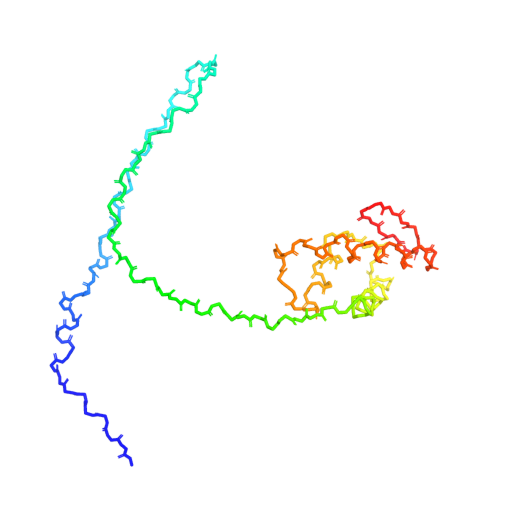64 1.00 92.19 96 ALA A C 1
ATOM 755 O O . ALA A 1 96 ? -0.162 5.445 -3.869 1.00 92.19 96 ALA A O 1
ATOM 756 N N . HIS A 1 97 ? -1.699 5.943 -2.313 1.00 92.94 97 HIS A N 1
ATOM 757 C CA . HIS A 1 97 ? -0.722 6.092 -1.234 1.00 92.94 97 HIS A CA 1
ATOM 758 C C . HIS A 1 97 ? -0.186 4.747 -0.751 1.00 92.94 97 HIS A C 1
ATOM 760 O O . HIS A 1 97 ? 1.025 4.621 -0.565 1.00 92.94 97 HIS A O 1
ATOM 766 N N . THR A 1 98 ? -1.059 3.748 -0.608 1.00 93.25 98 THR A N 1
ATOM 767 C CA . THR A 1 98 ? -0.661 2.393 -0.213 1.00 93.25 98 THR A CA 1
ATOM 768 C C . THR A 1 98 ? 0.282 1.789 -1.249 1.00 93.25 98 THR A C 1
ATOM 770 O O . THR A 1 98 ? 1.360 1.314 -0.902 1.00 93.25 98 THR A O 1
ATOM 773 N N . ILE A 1 99 ? -0.063 1.894 -2.533 1.00 94.25 99 ILE A N 1
ATOM 774 C CA . ILE A 1 99 ? 0.738 1.347 -3.635 1.00 94.25 99 ILE A CA 1
ATOM 775 C C . ILE A 1 99 ? 2.119 1.987 -3.686 1.00 94.25 99 ILE A C 1
ATOM 777 O O . ILE A 1 99 ? 3.130 1.286 -3.744 1.00 94.25 99 ILE A O 1
ATOM 781 N N . LYS A 1 100 ? 2.171 3.320 -3.602 1.00 94.38 100 LYS A N 1
ATOM 782 C CA . LYS A 1 100 ? 3.436 4.052 -3.598 1.00 94.38 100 LYS A CA 1
ATOM 783 C C . LYS A 1 100 ? 4.334 3.606 -2.442 1.00 94.38 100 LYS A C 1
ATOM 785 O O . LYS A 1 100 ? 5.506 3.322 -2.681 1.00 94.38 100 LYS A O 1
ATOM 790 N N . ALA A 1 101 ? 3.781 3.516 -1.230 1.00 93.25 101 ALA A N 1
ATOM 791 C CA . ALA A 1 101 ? 4.525 3.155 -0.024 1.00 93.25 101 ALA A CA 1
ATOM 792 C C . ALA A 1 101 ? 5.061 1.716 -0.071 1.00 93.25 101 ALA A C 1
ATOM 794 O O . ALA A 1 101 ? 6.220 1.473 0.266 1.00 93.25 101 ALA A O 1
ATOM 795 N N . VAL A 1 102 ? 4.244 0.766 -0.531 1.00 92.94 102 VAL A N 1
ATOM 796 C CA . VAL A 1 102 ? 4.641 -0.645 -0.647 1.00 92.94 102 VAL A CA 1
ATOM 797 C C . VAL A 1 102 ? 5.720 -0.818 -1.717 1.00 92.94 102 VAL A C 1
ATOM 799 O O . VAL A 1 102 ? 6.752 -1.432 -1.450 1.00 92.94 102 VAL A O 1
ATOM 802 N N . LYS A 1 103 ? 5.552 -0.204 -2.897 1.00 92.12 103 LYS A N 1
ATOM 803 C CA . LYS A 1 103 ? 6.573 -0.231 -3.960 1.00 92.12 103 LYS A CA 1
ATOM 804 C C . LYS A 1 103 ? 7.891 0.405 -3.531 1.00 92.12 103 LYS A C 1
ATOM 806 O O . LYS A 1 103 ? 8.953 -0.079 -3.912 1.00 92.12 103 LYS A O 1
ATOM 811 N N . GLU A 1 104 ? 7.832 1.485 -2.754 1.00 93.12 104 GLU A N 1
ATOM 812 C CA . GLU A 1 104 ? 9.018 2.163 -2.230 1.00 93.12 104 GLU A CA 1
ATOM 813 C C . GLU A 1 104 ? 9.802 1.257 -1.273 1.00 93.12 104 GLU A C 1
ATOM 815 O O . GLU A 1 104 ? 11.016 1.109 -1.441 1.00 93.12 104 GLU A O 1
ATOM 820 N N . LYS A 1 105 ? 9.104 0.576 -0.352 1.00 91.50 105 LYS A N 1
ATOM 821 C CA . LYS A 1 105 ? 9.703 -0.394 0.580 1.00 91.50 105 LYS A CA 1
ATOM 822 C C . LYS A 1 105 ? 10.256 -1.644 -0.115 1.00 91.50 105 LYS A C 1
ATOM 824 O O . LYS A 1 105 ? 11.289 -2.151 0.302 1.00 91.50 105 LYS A O 1
ATOM 829 N N . LEU A 1 106 ? 9.617 -2.111 -1.189 1.00 89.06 106 LEU A N 1
ATOM 830 C CA . LEU A 1 106 ? 10.082 -3.254 -1.992 1.00 89.06 106 LEU A CA 1
ATOM 831 C C . LEU A 1 106 ? 11.121 -2.875 -3.060 1.00 89.06 106 LEU A C 1
ATOM 833 O O . LEU A 1 106 ? 11.582 -3.728 -3.814 1.00 89.06 106 LEU A O 1
ATOM 837 N N . HIS A 1 107 ? 11.475 -1.590 -3.169 1.00 88.44 107 HIS A N 1
ATOM 838 C CA . HIS A 1 107 ? 12.384 -1.053 -4.188 1.00 88.44 107 HIS A CA 1
ATOM 839 C C . HIS A 1 107 ? 11.968 -1.338 -5.651 1.00 88.44 107 HIS A C 1
ATOM 841 O O . HIS A 1 107 ? 12.793 -1.262 -6.582 1.00 88.44 107 HIS A O 1
ATOM 847 N N . ILE A 1 108 ? 10.671 -1.583 -5.862 1.00 86.94 108 ILE A N 1
ATOM 848 C CA . ILE A 1 108 ? 10.038 -1.802 -7.167 1.00 86.94 108 ILE A CA 1
ATOM 849 C C . ILE A 1 108 ? 9.961 -0.469 -7.917 1.00 86.94 108 ILE A C 1
ATOM 851 O O . ILE A 1 108 ? 9.914 0.619 -7.335 1.00 86.94 108 ILE A O 1
ATOM 855 N N . ASN A 1 109 ? 10.000 -0.533 -9.245 1.00 87.75 109 ASN A N 1
ATOM 856 C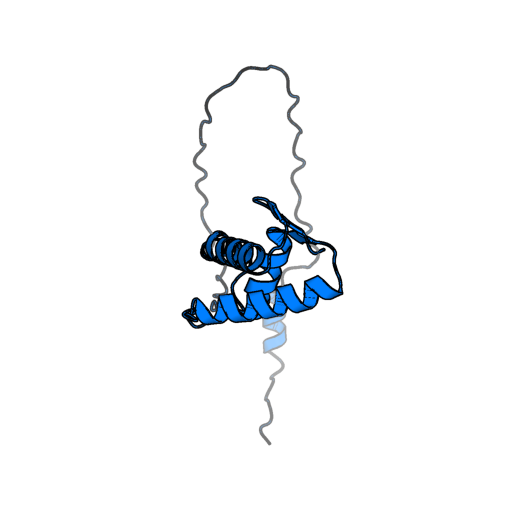 CA . ASN A 1 109 ? 9.826 0.655 -10.063 1.00 87.75 109 ASN A CA 1
ATOM 857 C C . ASN A 1 109 ? 8.395 1.209 -9.927 1.00 87.75 109 ASN A C 1
ATOM 859 O O . ASN A 1 109 ? 7.422 0.486 -10.106 1.00 87.75 109 ASN A O 1
ATOM 863 N N . GLN A 1 110 ? 8.257 2.508 -9.658 1.00 87.56 110 GLN A N 1
ATOM 864 C CA . GLN A 1 110 ? 6.944 3.132 -9.457 1.00 87.56 110 GLN A CA 1
ATOM 865 C C . GLN A 1 110 ? 6.076 3.105 -10.722 1.00 87.56 110 GLN A C 1
ATOM 867 O O . GLN A 1 110 ? 4.858 3.025 -10.603 1.00 87.56 110 GLN A O 1
ATOM 872 N N . SER A 1 111 ? 6.695 3.113 -11.909 1.00 87.19 111 SER A N 1
ATOM 873 C CA . SER A 1 111 ? 5.990 3.013 -13.194 1.00 87.19 111 SER A CA 1
ATOM 874 C C . SER A 1 111 ? 5.620 1.588 -13.613 1.00 87.19 111 SER A C 1
ATOM 876 O O . SER A 1 111 ? 5.033 1.415 -14.676 1.00 87.19 111 SER A O 1
ATOM 878 N N . ASP A 1 112 ? 5.979 0.573 -12.824 1.00 86.56 112 ASP A N 1
ATOM 879 C CA . ASP A 1 112 ? 5.549 -0.802 -13.072 1.00 86.56 112 ASP A CA 1
ATOM 880 C C . ASP A 1 112 ? 4.199 -1.056 -12.401 1.00 86.56 112 ASP A C 1
ATOM 882 O O . ASP A 1 112 ? 4.126 -1.179 -11.179 1.00 86.56 112 ASP A O 1
ATOM 886 N N . ASP A 1 113 ? 3.129 -1.103 -13.189 1.00 90.19 113 ASP A N 1
ATOM 887 C CA . ASP A 1 113 ? 1.762 -1.265 -12.690 1.00 90.19 113 ASP A CA 1
ATOM 888 C C . ASP A 1 113 ? 1.347 -2.720 -12.452 1.00 90.19 113 ASP A C 1
ATOM 890 O O . ASP A 1 113 ? 0.269 -2.950 -11.904 1.00 90.19 113 ASP A O 1
ATOM 894 N N . HIS A 1 114 ? 2.197 -3.694 -12.798 1.00 89.12 114 HIS A N 1
ATOM 895 C CA . HIS A 1 114 ? 1.875 -5.120 -12.703 1.00 89.12 114 HIS A CA 1
ATOM 896 C C . HIS A 1 114 ? 1.408 -5.537 -11.300 1.00 89.12 114 HIS A C 1
ATOM 898 O O . HIS A 1 114 ? 0.446 -6.282 -11.161 1.00 89.12 114 HIS A O 1
ATOM 904 N N . TRP A 1 115 ? 2.040 -4.980 -10.267 1.00 86.94 115 TRP A N 1
ATOM 905 C CA . TRP A 1 115 ? 1.809 -5.334 -8.864 1.00 86.94 115 TRP A CA 1
ATOM 906 C C . TRP A 1 115 ? 0.691 -4.539 -8.191 1.00 86.94 115 TRP A C 1
ATOM 908 O O . TRP A 1 115 ? 0.390 -4.771 -7.019 1.00 86.94 115 TRP A O 1
ATOM 918 N N . ASN A 1 116 ? 0.108 -3.551 -8.876 1.00 92.06 116 ASN A N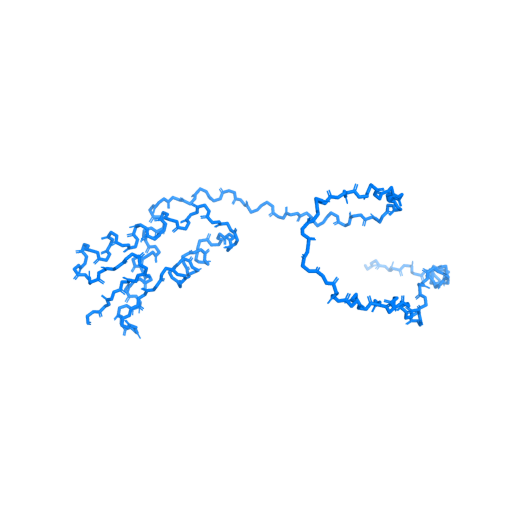 1
ATOM 919 C CA . ASN A 1 116 ? -0.770 -2.596 -8.210 1.00 92.06 116 ASN A CA 1
ATOM 920 C C . ASN A 1 116 ? -2.028 -3.267 -7.648 1.00 92.06 116 ASN A C 1
ATOM 922 O O . ASN A 1 116 ? -2.401 -3.060 -6.493 1.00 92.06 116 ASN A O 1
ATOM 926 N N . GLU A 1 117 ? -2.678 -4.072 -8.481 1.00 91.50 117 GLU A N 1
ATOM 927 C CA . GLU A 1 117 ? -3.915 -4.747 -8.103 1.00 91.50 117 GLU A CA 1
ATOM 928 C C . GLU A 1 117 ? -3.670 -5.790 -7.013 1.00 91.50 117 GLU A C 1
ATOM 930 O O . GLU A 1 117 ? -4.451 -5.871 -6.066 1.00 91.50 117 GLU A O 1
ATOM 935 N N . ASP A 1 118 ? -2.551 -6.513 -7.069 1.00 90.31 118 ASP A N 1
ATOM 936 C CA . ASP A 1 118 ? -2.206 -7.515 -6.059 1.00 90.31 118 ASP A CA 1
ATOM 937 C C . ASP A 1 118 ? -1.956 -6.870 -4.695 1.00 90.31 118 ASP A C 1
ATOM 939 O O . ASP A 1 118 ? -2.522 -7.295 -3.684 1.00 90.31 118 ASP A O 1
ATOM 943 N N . ILE A 1 119 ? -1.160 -5.796 -4.651 1.00 92.75 119 ILE A N 1
ATOM 944 C CA . ILE A 1 119 ? -0.902 -5.051 -3.412 1.00 92.75 119 ILE A CA 1
ATOM 945 C C . ILE A 1 119 ? -2.221 -4.530 -2.830 1.00 92.75 119 ILE A C 1
ATOM 947 O O . ILE A 1 119 ? -2.464 -4.639 -1.625 1.00 92.75 119 ILE A O 1
ATOM 951 N N . TRP A 1 120 ? -3.091 -3.967 -3.669 1.00 95.00 120 TRP A N 1
ATOM 952 C CA . TRP A 1 120 ? -4.335 -3.377 -3.192 1.00 95.00 120 TRP A CA 1
ATOM 953 C C . TRP A 1 120 ? -5.368 -4.408 -2.744 1.00 95.00 120 TRP A C 1
ATOM 955 O O . TRP A 1 120 ? -6.020 -4.220 -1.714 1.00 95.00 120 TRP A O 1
ATOM 965 N N . THR A 1 121 ? -5.498 -5.509 -3.477 1.00 93.12 121 THR A N 1
ATOM 966 C CA . THR A 1 121 ? -6.420 -6.598 -3.139 1.00 93.12 121 THR A CA 1
ATOM 967 C C . THR A 1 121 ? -6.058 -7.197 -1.784 1.00 93.12 121 THR A C 1
ATOM 969 O O . THR A 1 121 ? -6.937 -7.374 -0.939 1.00 93.12 121 THR A O 1
ATOM 972 N N . ASN A 1 122 ? -4.762 -7.404 -1.527 1.00 93.38 122 ASN A N 1
ATOM 973 C CA . ASN A 1 122 ? -4.276 -7.853 -0.223 1.00 93.38 122 ASN A CA 1
ATOM 974 C C . ASN A 1 122 ? -4.555 -6.826 0.884 1.00 93.38 122 ASN A C 1
ATOM 976 O O . ASN A 1 122 ? -4.994 -7.199 1.970 1.00 93.38 122 ASN A O 1
ATOM 980 N N . ALA A 1 123 ? -4.367 -5.531 0.611 1.00 93.06 123 ALA A N 1
ATOM 981 C CA . ALA A 1 123 ? -4.677 -4.479 1.579 1.00 93.06 123 ALA A CA 1
ATOM 982 C C . ALA A 1 123 ? -6.171 -4.455 1.955 1.00 93.06 123 ALA A C 1
ATOM 984 O O . ALA A 1 123 ? -6.510 -4.333 3.131 1.00 93.06 123 ALA A O 1
ATOM 985 N N . ILE A 1 124 ? -7.076 -4.596 0.976 1.00 94.00 124 ILE A N 1
ATOM 986 C CA . ILE A 1 124 ? -8.524 -4.667 1.232 1.00 94.00 124 ILE A CA 1
ATOM 987 C C . ILE A 1 124 ? -8.873 -5.910 2.050 1.00 94.00 124 ILE A C 1
ATOM 989 O O . ILE A 1 124 ? -9.683 -5.798 2.970 1.00 94.00 124 ILE A O 1
ATOM 993 N N . ALA A 1 125 ? -8.301 -7.069 1.711 1.00 92.25 125 ALA A N 1
ATOM 994 C CA . ALA A 1 125 ? -8.532 -8.308 2.448 1.00 92.25 125 ALA A CA 1
ATOM 995 C C . ALA A 1 125 ? -8.138 -8.142 3.924 1.00 92.25 125 ALA A C 1
ATOM 997 O O . ALA A 1 125 ? -8.989 -8.306 4.793 1.00 92.25 125 ALA A O 1
ATOM 998 N N . MET A 1 126 ? -6.922 -7.650 4.189 1.00 90.94 126 MET A N 1
ATOM 999 C CA . MET A 1 126 ? -6.461 -7.347 5.550 1.00 90.94 126 MET A CA 1
ATOM 1000 C C . MET A 1 126 ? -7.368 -6.348 6.268 1.00 90.94 126 MET A C 1
ATOM 1002 O O . MET A 1 126 ? -7.738 -6.558 7.418 1.00 90.94 126 MET A O 1
ATOM 1006 N N . GLY A 1 127 ? -7.785 -5.279 5.585 1.00 89.00 127 GLY A N 1
ATOM 1007 C CA . GLY A 1 127 ? -8.695 -4.307 6.182 1.00 89.00 127 GLY A CA 1
ATOM 1008 C C . GLY A 1 127 ? -10.043 -4.910 6.579 1.00 89.00 127 GLY A C 1
ATOM 1009 O O . GLY A 1 127 ? -10.599 -4.523 7.600 1.00 89.00 127 GLY A O 1
ATOM 1010 N N . ARG A 1 128 ? -10.571 -5.866 5.806 1.00 88.38 128 ARG A N 1
ATOM 1011 C CA . ARG A 1 128 ? -11.809 -6.579 6.160 1.00 88.38 128 ARG A CA 1
ATOM 1012 C C . ARG A 1 128 ? -11.604 -7.524 7.338 1.00 88.38 128 ARG A C 1
ATOM 1014 O O . ARG A 1 128 ? -12.471 -7.558 8.208 1.00 88.38 128 ARG A O 1
ATOM 1021 N N . ASP A 1 129 ? -10.480 -8.231 7.376 1.00 89.75 129 ASP A N 1
ATOM 1022 C CA . ASP A 1 129 ? -10.144 -9.163 8.458 1.00 89.75 129 ASP A CA 1
ATOM 1023 C C . ASP A 1 129 ? -9.964 -8.433 9.799 1.00 89.75 129 ASP A C 1
ATOM 1025 O O . ASP A 1 129 ? -10.395 -8.925 10.840 1.00 89.75 129 ASP A O 1
ATOM 1029 N N . GLU A 1 130 ? -9.414 -7.215 9.775 1.00 86.94 130 GLU A N 1
ATOM 1030 C CA . GLU A 1 130 ? -9.291 -6.343 10.953 1.00 86.94 130 GLU A CA 1
ATOM 1031 C C . GLU A 1 130 ? -10.591 -5.583 11.298 1.00 86.94 130 GLU A C 1
ATOM 1033 O O . GLU A 1 130 ? -10.645 -4.834 12.274 1.00 86.94 130 GLU A O 1
ATOM 1038 N N . GLY A 1 131 ? -11.668 -5.782 10.529 1.00 84.81 131 GLY A N 1
ATOM 1039 C CA . GLY A 1 131 ? -12.976 -5.168 10.777 1.00 84.81 131 GLY A CA 1
ATOM 1040 C C . GLY A 1 131 ? -13.090 -3.702 10.344 1.00 84.81 131 GLY A C 1
ATOM 1041 O O . GLY A 1 131 ? -14.053 -3.023 10.709 1.00 84.81 131 GLY A O 1
ATOM 1042 N N . TYR A 1 132 ? -12.146 -3.194 9.552 1.00 90.62 132 TYR A N 1
ATOM 1043 C CA . TYR A 1 132 ? -12.193 -1.835 9.025 1.00 90.62 132 TYR A CA 1
ATOM 1044 C C . TYR A 1 132 ? -13.234 -1.677 7.921 1.00 90.62 132 TYR A C 1
ATOM 1046 O O . TYR A 1 132 ? -13.496 -2.565 7.100 1.00 90.62 132 TYR A O 1
ATOM 1054 N N . ARG A 1 133 ? -13.805 -0.473 7.833 1.00 89.88 133 ARG A N 1
ATOM 1055 C CA . ARG A 1 133 ? -14.715 -0.137 6.738 1.00 89.88 133 ARG A CA 1
ATOM 1056 C C . ARG A 1 133 ? -13.907 0.011 5.449 1.00 89.88 133 ARG A C 1
ATOM 1058 O O . ARG A 1 133 ? -13.090 0.919 5.317 1.00 89.88 133 ARG A O 1
ATOM 1065 N N . THR A 1 134 ? -14.180 -0.840 4.463 1.00 90.69 134 THR A N 1
ATOM 1066 C CA . THR A 1 134 ? -13.482 -0.838 3.169 1.00 90.69 134 THR A CA 1
ATOM 1067 C C . THR A 1 134 ? -14.399 -0.395 2.028 1.00 90.69 134 THR A C 1
ATOM 1069 O O . THR A 1 134 ? -15.590 -0.696 1.983 1.00 90.69 134 THR A O 1
ATOM 1072 N N . THR A 1 135 ? -13.829 0.344 1.083 1.00 90.31 135 THR A N 1
ATOM 1073 C CA . THR A 1 135 ? -14.413 0.690 -0.220 1.00 90.31 135 THR A CA 1
ATOM 1074 C C . THR A 1 135 ? -13.409 0.307 -1.308 1.00 90.31 135 THR A C 1
ATOM 1076 O O . THR A 1 135 ? -12.231 0.123 -0.994 1.00 90.31 135 THR A O 1
ATOM 1079 N N . PRO A 1 136 ? -13.798 0.255 -2.595 1.00 88.12 136 PRO A N 1
ATOM 1080 C CA . PRO A 1 136 ? -12.882 -0.154 -3.661 1.00 88.12 136 PRO A CA 1
ATOM 1081 C C . PRO A 1 136 ? -11.599 0.680 -3.774 1.00 88.12 136 PRO A C 1
ATOM 1083 O O . PRO A 1 136 ? -10.635 0.219 -4.366 1.00 88.12 136 PRO A O 1
ATOM 1086 N N . LYS A 1 137 ? -11.572 1.907 -3.235 1.00 90.50 137 LYS A N 1
ATOM 1087 C CA . LYS A 1 137 ? -10.422 2.824 -3.342 1.00 90.50 137 LYS A CA 1
ATOM 1088 C C . LYS A 1 137 ? -9.868 3.290 -1.997 1.00 90.50 137 LYS A C 1
ATOM 1090 O O . LYS A 1 137 ? -8.901 4.056 -1.971 1.00 90.50 137 LYS A O 1
ATOM 1095 N N . THR A 1 138 ? -10.500 2.927 -0.881 1.00 91.88 138 THR A N 1
ATOM 1096 C CA . THR A 1 138 ? -10.177 3.494 0.435 1.00 91.88 138 THR A CA 1
ATOM 1097 C C . THR A 1 138 ? -10.531 2.532 1.561 1.00 91.88 138 THR A C 1
ATOM 1099 O O . THR A 1 138 ? -11.617 1.952 1.549 1.00 91.88 138 THR A O 1
ATOM 1102 N N . ILE A 1 139 ? -9.647 2.422 2.549 1.00 92.12 139 ILE A N 1
ATOM 1103 C CA . ILE A 1 139 ? -9.879 1.723 3.819 1.00 92.12 139 ILE A CA 1
ATOM 1104 C C . ILE A 1 139 ? -9.923 2.786 4.912 1.00 92.12 139 ILE A C 1
ATOM 1106 O O . ILE A 1 139 ? -9.044 3.647 4.953 1.00 92.12 139 ILE A O 1
ATOM 1110 N N . PHE A 1 140 ? -10.960 2.766 5.741 1.00 90.50 140 PHE A N 1
ATOM 1111 C CA . PHE A 1 140 ? -11.179 3.728 6.816 1.00 90.50 140 PHE A CA 1
ATOM 1112 C C . PHE A 1 140 ? -10.837 3.088 8.157 1.00 90.50 140 PHE A C 1
ATOM 1114 O O . PHE A 1 140 ? -11.357 2.018 8.472 1.00 90.50 140 PHE A O 1
ATOM 1121 N N . PHE A 1 141 ? -9.998 3.768 8.927 1.00 86.81 141 PHE A N 1
ATOM 1122 C CA . PHE A 1 141 ? -9.683 3.422 10.306 1.00 86.81 141 PHE A CA 1
ATOM 1123 C C . PHE A 1 141 ? -10.696 4.094 11.242 1.00 86.81 141 PHE A C 1
ATOM 1125 O O . PHE A 1 141 ? -11.202 5.178 10.932 1.00 86.81 141 PHE A O 1
ATOM 1132 N N . SER A 1 142 ? -11.034 3.397 12.327 1.00 72.50 142 SER A N 1
ATOM 1133 C CA . SER A 1 142 ? -12.069 3.777 13.299 1.00 72.50 142 SER A CA 1
ATOM 1134 C C . SER A 1 142 ? -11.582 4.828 14.285 1.00 72.50 142 SER A C 1
ATOM 1136 O O . SER A 1 142 ? -10.430 4.687 14.748 1.00 72.50 142 SER A O 1
#

Organism: NCBI:txid412755

Secondary structure (DSSP, 8-state):
-------TTHHHHHHHTPPPTT-------------------------------------------------HHHHHHHHHHHHHHHHTT-SEEEHHHHHHHHHHHTT--TT--TTHHHHHHHHHHHHHHTT-EEETTEEE--

Foldseek 3Di:
DDDDPPDPPVVVVVVVPDDDPPCDPPDPPPPDDDDDDDDDDDDDDDDDPDPDPDDPPPCPPPPPPPPPPCPLVLLLVQLVVVVVVCLVPHQKDWLVVQLVSSCVVVVHDSPDCPCSCVSLVSNQVVLVVVVFDDDSTMTGHD

pLDDT: mean 71.17, std 19.56, range [38.72, 95.0]

Sequence (142 aa):
LNKIDLSPIEIRDKLLYLPKLTEIPIIPKTKHPVITDYGGIKGETTKINTTITSIPKIVVKKKEKASIEVGLEQIISILQDYMKEKANSVSKITFAHTIKAVKEKLHINQSDDHWNEDIWTNAIAMGRDEGYRTTPKTIFFS

Radius of gyration: 28.31 Å; chains: 1; bounding box: 70×44×59 Å